Protein 1BKR (pdb70)

Sequence (108 aa):
KSAKDALLLWCQMKTAGYPNVNIHNFTTSWRDGMAFNALIHKHRPDLIDFDKLKKSNAHYNLQNAFNLAEQHLGLTKLLDPEDISVDHPDEKSIITYVVTYYHYFSKM

InterPro domains:
  IPR001589 Actinin-type actin-binding domain, conserved site [PS00019] (56-65)
  IPR001589 Actinin-type actin-binding domain, conserved site [PS00020] (130-154)
  IPR001605 Pleckstrin homology domain, spectrin-type [PR00683] (2200-2219)
  IPR001605 Pleckstrin homology domain, spectrin-type [PR00683] (2220-2241)
  IPR001605 Pleckstrin homology domain, spectrin-type [PR00683] (2262-2279)
  IPR001605 Pleckstrin homology domain, spectrin-ty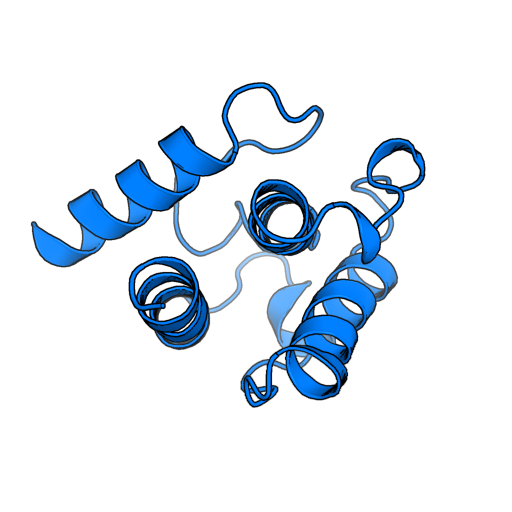pe [PR00683] (2282-2300)
  IPR001715 Calponin homology domain [PF00307] (55-158)
  IPR001715 Calponin homology domain [PF00307] (174-278)
  IPR001715 Calponin homology domain [PS50021] (54-158)
  IPR001715 Calponin homology domain [PS50021] (173-278)
  IPR001715 Calponin homology domain [SM00033] (56-156)
  IPR001715 Calponin homology domain [SM00033] (175-273)
  IPR001849 Pleckstrin homology domain [PS50003] (2197-2307)
  IPR001849 Pleckstrin homology domain [SM00233] (2198-2309)
  IPR002017 Spectrin repeat [PF00435] (303-411)
  IPR002017 Spectrin repeat [PF00435] (423-525)
  IPR002017 Spectrin repeat [PF00435] (530-636)
  IPR002017 Spectrin repeat [PF00435] (639-742)
  IPR002017 Spectrin repeat [PF00435] (745-847)
  IPR002017 Spectrin repeat [PF00435] (851-952)

CATH classification: 1.10.418.10

B-factor: mean 16.66, std 12.71, range [4.89, 115.3]

Foldseek 3Di:
DVVQVVLQVVLCVLQPPPPPQDGDALAQSPLQLLSLVSLCCSQCVVLDPSVPDDSVRRQVNNCSSLVCCCPPVVQHNQDHSVQRNDNTHDRVSSVVSSVSSVVSSVPD

Secondary structure (DSSP, 8-state):
-HHHHHHHHHHHHHTTT-TT---SSSSGGGTTSHHHHHHHHHH-GGG--GGG--TT-HHHHHHHHHHHHHHHH-------HHHHSSSS--HHHHHHHHHHHHHHHT--

GO terms:
  GO:0005730 nucleolus (C, IDA)
  GO:0005737 cytoplasm (C, IDA)
  GO:0005515 protein binding (F, IPI)
  GO:0005829 cytosol (C, IDA)
  GO:0005886 plasma membrane (C, IDA)
  GO:0005200 structural constituent of cytoskeleton (F, IMP)
  GO:0021556 central nervous system formation (P, IMP)
  GO:0030036 actin cytoskeleton organization (P, IMP)
  GO:0007417 central nervous system development (P, IMP)
  GO:0005200 structural constituent of cytoskeleton (F, TAS)
  GO:0003779 actin binding (F, TAS)
  GO:0008091 spectrin (C, TAS)
  GO:0005829 cytosol (C, TAS)
  GO:0043001 Golgi to plasma membrane protein transport (P, IMP)
  GO:0045296 cadherin bind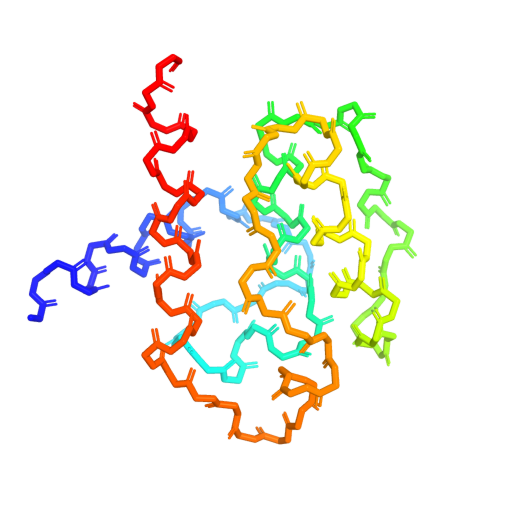ing (F, HDA)
  GO:0071709 membrane assembly (P, IMP)
  GO:0072659 protein localization to plasma membrane (P, IMP)
  GO:0007009 plasma membrane organization (P, IMP)
  GO:0000281 mitotic cytokinesis (P, IMP)
  GO:0030506 ankyrin binding (F, IPI)

Radius of gyration: 12.43 Å; Cα contacts (8 Å, |Δi|>4): 129; chains: 1; bounding box: 26×29×32 Å

Structure (mmCIF, N/CA/C/O backbone):
data_1BKR
#
_entry.id   1BKR
#
_cell.length_a   31.650
_cell.length_b   53.953
_cell.length_c   32.354
_cell.angle_alpha   90.00
_cell.angle_beta   105.48
_cell.angle_gamma   90.00
#
_symmetry.space_group_name_H-M   'P 1 21 1'
#
loop_
_entity.id
_entity.type
_entity.pdbx_description
1 polymer 'SPECTRIN BETA CHAIN'
2 water water
#
loop_
_atom_site.group_PDB
_atom_site.id
_atom_site.type_symbol
_atom_site.label_atom_id
_atom_site.label_alt_id
_atom_site.label_comp_id
_atom_site.label_asym_id
_atom_site.label_entity_id
_atom_site.label_seq_id
_atom_site.pdbx_PDB_ins_code
_atom_site.Cartn_x
_atom_site.Cartn_y
_atom_site.Cartn_z
_atom_site.occupancy
_atom_site.B_iso_or_equiv
_atom_site.auth_seq_id
_atom_site.auth_comp_id
_atom_site.auth_asym_id
_atom_site.auth_atom_id
_atom_site.pdbx_PDB_model_num
ATOM 1 N N . LYS A 1 2 ? 10.671 31.785 19.542 1.00 16.83 2 LYS A N 1
ATOM 2 C CA . LYS A 1 2 ? 9.296 31.931 19.151 1.00 14.98 2 LYS A CA 1
ATOM 3 C C . LYS A 1 2 ? 9.054 32.764 17.904 1.00 12.81 2 LYS A C 1
ATOM 4 O O . LYS A 1 2 ? 8.175 32.420 17.108 1.00 14.03 2 LYS A O 1
ATOM 10 N N . SER A 1 3 ? 9.774 33.867 17.731 1.00 12.84 3 SER A N 1
ATOM 11 C CA . SER A 1 3 ? 9.528 34.697 16.535 1.00 13.00 3 SER A CA 1
ATOM 12 C C . SER A 1 3 ? 9.938 33.891 15.314 1.00 12.11 3 SER A C 1
ATOM 13 O O . SER A 1 3 ? 9.265 33.971 14.271 1.00 13.13 3 SER A O 1
ATOM 16 N N . ALA A 1 4 ? 11.054 33.153 15.398 1.00 13.37 4 ALA A N 1
ATOM 17 C CA . ALA A 1 4 ? 11.514 32.340 14.277 1.00 13.53 4 ALA A CA 1
ATOM 18 C C . ALA A 1 4 ? 10.527 31.247 13.917 1.00 11.74 4 ALA A C 1
ATOM 19 O O . ALA A 1 4 ? 10.243 30.991 12.747 1.00 11.37 4 ALA A O 1
ATOM 21 N N . LYS A 1 5 ? 9.987 30.599 14.957 1.00 11.14 5 LYS A N 1
ATOM 22 C CA . LYS A 1 5 ? 8.992 29.521 14.734 1.00 10.89 5 LYS A CA 1
ATOM 23 C C . LYS A 1 5 ? 7.711 30.093 14.150 1.00 11.00 5 LYS A C 1
ATOM 24 O O . LYS A 1 5 ? 7.151 29.567 13.192 1.00 9.80 5 LYS A O 1
ATOM 30 N N . ASP A 1 6 ? 7.225 31.231 14.699 1.00 10.91 6 ASP A N 1
ATOM 31 C CA . ASP A 1 6 ? 6.041 31.858 14.140 1.00 9.99 6 ASP A CA 1
ATOM 32 C C . ASP A 1 6 ? 6.285 32.277 12.689 1.00 9.27 6 ASP A C 1
ATOM 33 O O . ASP A 1 6 ? 5.391 32.146 11.858 1.00 10.12 6 ASP A O 1
ATOM 38 N N . ALA A 1 7 ? 7.478 32.827 12.403 1.00 9.81 7 ALA A N 1
ATOM 39 C CA . ALA A 1 7 ? 7.781 33.240 11.025 1.00 10.23 7 ALA A CA 1
ATOM 40 C C . ALA A 1 7 ? 7.767 32.040 10.086 1.00 8.69 7 ALA A C 1
ATOM 41 O O . ALA A 1 7 ? 7.308 32.112 8.938 1.00 10.12 7 ALA A O 1
ATOM 43 N N . LEU A 1 8 ? 8.343 30.907 10.550 1.00 9.16 8 LEU A N 1
ATOM 44 C CA . LEU A 1 8 ? 8.374 29.710 9.667 1.00 8.49 8 LEU A CA 1
ATOM 45 C C . LEU A 1 8 ? 6.958 29.214 9.452 1.00 7.65 8 LEU A C 1
ATOM 46 O O . LEU A 1 8 ? 6.591 28.830 8.327 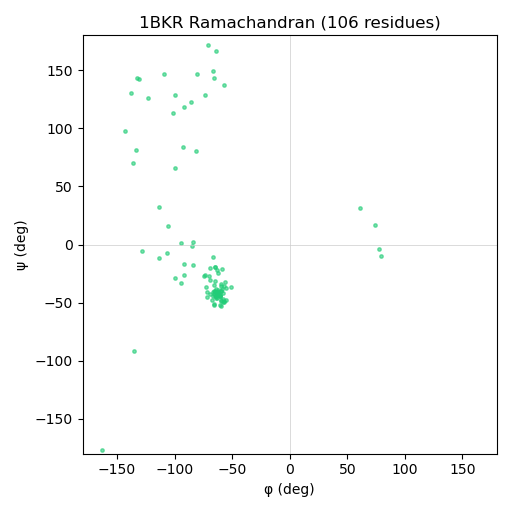1.00 8.11 8 LEU A O 1
ATOM 51 N N . LEU A 1 9 ? 6.144 29.220 10.489 1.00 8.44 9 LEU A N 1
ATOM 52 C CA . LEU A 1 9 ? 4.739 28.784 10.325 1.00 8.10 9 LEU A CA 1
ATOM 53 C C . LEU A 1 9 ? 4.023 29.661 9.296 1.00 7.61 9 LEU A C 1
ATOM 54 O O . LEU A 1 9 ? 3.356 29.188 8.369 1.00 8.05 9 LEU A O 1
ATOM 59 N N . LEU A 1 10 ? 4.171 30.975 9.434 1.00 8.29 10 LEU A N 1
ATOM 60 C CA . LEU A 1 10 ? 3.528 31.905 8.495 1.00 8.68 10 LEU A CA 1
ATOM 61 C C . LEU A 1 10 ? 4.044 31.701 7.085 1.00 7.45 10 LEU A C 1
ATOM 62 O O . LEU A 1 10 ? 3.281 31.733 6.139 1.00 8.22 10 LEU A O 1
ATOM 67 N N . TRP A 1 11 ? 5.352 31.490 6.936 1.00 8.34 11 TRP A N 1
ATOM 68 C CA . TRP A 1 11 ? 5.922 31.246 5.610 1.00 8.00 11 TRP A CA 1
ATOM 69 C C . TRP A 1 11 ? 5.198 30.058 4.977 1.00 7.88 11 TRP A C 1
ATOM 70 O O . TRP A 1 11 ? 4.788 30.091 3.808 1.00 8.37 11 TRP A O 1
ATOM 81 N N . CYS A 1 12 ? 5.056 28.974 5.751 1.00 7.87 12 CYS A N 1
ATOM 82 C CA . CYS A 1 12 ? 4.367 27.767 5.226 1.00 7.93 12 CYS A CA 1
ATOM 83 C C . CYS A 1 12 ? 2.942 28.092 4.852 1.00 7.70 12 CYS A C 1
ATOM 84 O O . CYS A 1 12 ? 2.460 27.610 3.805 1.00 8.32 12 CYS A O 1
ATOM 87 N N . GLN A 1 13 ? 2.238 28.840 5.710 1.00 7.66 13 GLN A N 1
ATOM 88 C CA . GLN A 1 13 ? 0.837 29.185 5.389 1.00 8.25 13 GLN A CA 1
ATOM 89 C C . GLN A 1 13 ? 0.730 30.009 4.126 1.00 8.15 13 GLN A C 1
ATOM 90 O O . GLN A 1 13 ? -0.165 29.802 3.309 1.00 9.62 13 GLN A O 1
ATOM 96 N N . MET A 1 14 ? 1.645 30.992 3.947 1.00 8.81 14 MET A N 1
ATOM 97 C CA . MET A 1 14 ? 1.540 31.898 2.798 1.00 9.82 14 MET A CA 1
ATOM 98 C C . MET A 1 14 ? 1.918 31.156 1.505 1.00 9.97 14 MET A C 1
ATOM 99 O O . MET A 1 14 ? 1.259 31.358 0.497 1.00 11.69 14 MET A O 1
ATOM 104 N N . LYS A 1 15 ? 2.906 30.240 1.547 1.00 9.06 15 LYS A N 1
ATOM 105 C CA . LYS A 1 15 ? 3.303 29.511 0.342 1.00 9.14 15 LYS A CA 1
ATOM 106 C C . LYS A 1 15 ? 2.185 28.555 -0.071 1.00 9.63 15 LYS A C 1
ATOM 107 O O . LYS A 1 15 ? 2.061 28.290 -1.253 1.00 14.77 15 LYS A O 1
ATOM 113 N N . THR A 1 16 ? 1.410 28.050 0.885 1.00 9.25 16 THR A N 1
ATOM 114 C CA . THR A 1 16 ? 0.461 26.989 0.514 1.00 9.11 16 THR A CA 1
ATOM 115 C C . THR A 1 16 ? -0.970 27.546 0.473 1.00 8.33 16 THR A C 1
ATOM 116 O O . THR A 1 16 ? -1.950 26.765 0.444 1.00 9.11 16 THR A O 1
ATOM 120 N N . ALA A 1 17 ? -1.144 28.874 0.441 1.00 10.38 17 ALA A N 1
ATOM 121 C CA . ALA A 1 17 ? -2.467 29.472 0.376 1.00 10.80 17 ALA A CA 1
ATOM 122 C C . ALA A 1 17 ? -3.200 28.949 -0.846 1.00 10.17 17 ALA A C 1
ATOM 123 O O . ALA A 1 17 ? -2.635 28.873 -1.943 1.00 11.72 17 ALA A O 1
ATOM 125 N N . GLY A 1 18 ? -4.470 28.630 -0.627 1.00 12.95 18 GLY A N 1
ATOM 126 C CA . GLY A 1 18 ? -5.353 28.112 -1.659 1.00 16.90 18 GLY A CA 1
ATOM 127 C C . GLY A 1 18 ? -5.180 26.667 -2.017 1.00 14.99 18 GLY A C 1
ATOM 128 O O . GLY A 1 18 ? -5.940 26.161 -2.866 1.00 18.83 18 GLY A O 1
ATOM 129 N N . TYR A 1 19 ? -4.217 25.941 -1.464 1.00 9.90 19 TYR A N 1
ATOM 130 C CA . TYR A 1 19 ? -4.116 24.525 -1.782 1.00 9.13 19 TYR A CA 1
ATOM 131 C C . TYR A 1 19 ? -5.234 23.803 -1.069 1.00 8.67 19 TYR A C 1
ATOM 132 O O . TYR A 1 19 ? -5.384 23.916 0.138 1.00 11.22 19 TYR A O 1
ATOM 141 N N . PRO A 1 20 ? -5.992 23.004 -1.810 1.00 9.37 20 PRO A N 1
ATOM 142 C CA . PRO A 1 20 ? -7.046 22.223 -1.154 1.00 10.27 20 PRO A CA 1
ATOM 143 C C . PRO A 1 20 ? -6.480 21.177 -0.199 1.00 8.53 20 PRO A C 1
ATOM 144 O O . PRO A 1 20 ? -5.423 20.561 -0.446 1.00 9.06 20 P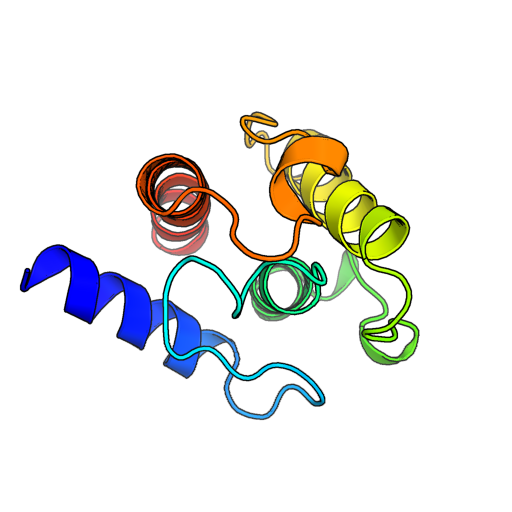RO A O 1
ATOM 148 N N . ASN A 1 21 ? -7.185 20.962 0.924 1.00 8.88 21 ASN A N 1
ATOM 149 C CA . ASN A 1 21 ? -6.856 19.902 1.875 1.00 8.93 21 ASN A CA 1
ATOM 150 C C . ASN A 1 21 ? -5.468 20.051 2.468 1.00 8.06 21 ASN A C 1
ATOM 151 O O . ASN A 1 21 ? -4.845 19.064 2.855 1.00 9.95 21 ASN A O 1
ATOM 156 N N . VAL A 1 22 ? -5.024 21.303 2.617 1.00 8.90 22 VAL A N 1
ATOM 157 C CA . VAL A 1 22 ? -3.835 21.693 3.379 1.00 8.07 22 VAL A CA 1
ATOM 158 C C . VAL A 1 22 ? -4.311 22.698 4.413 1.00 8.72 22 VAL A C 1
ATOM 159 O O . VAL A 1 22 ? -4.988 23.700 4.084 1.00 12.03 22 VAL A O 1
ATOM 163 N N . ASN A 1 23 ? -4.022 22.459 5.669 1.00 9.31 23 ASN A N 1
ATOM 164 C CA . ASN A 1 23 ? -4.451 23.391 6.769 1.00 12.09 23 ASN A CA 1
ATOM 165 C C . ASN A 1 23 ? -3.306 23.407 7.790 1.00 11.00 23 ASN A C 1
ATOM 166 O O . ASN A 1 23 ? -3.192 22.495 8.621 1.00 14.61 23 ASN A O 1
ATOM 171 N N . ILE A 1 24 ? -2.447 24.421 7.699 1.00 9.51 24 ILE A N 1
ATOM 172 C CA . ILE A 1 24 ? -1.236 24.435 8.522 1.00 9.48 24 ILE A CA 1
ATOM 173 C C . ILE A 1 24 ? -1.448 25.383 9.718 1.00 9.19 24 ILE A C 1
ATOM 174 O O . ILE A 1 24 ? -1.576 26.589 9.540 1.00 12.12 24 ILE A O 1
ATOM 179 N N . HIS A 1 25 ? -1.491 24.804 10.903 1.00 10.08 25 HIS A N 1
ATOM 180 C CA . HIS A 1 25 ? -1.715 25.502 12.144 1.00 11.40 25 HIS A CA 1
ATOM 181 C C . HIS A 1 25 ? -0.717 25.223 13.194 1.00 10.89 25 HIS A C 1
ATOM 182 O O . HIS A 1 25 ? -0.799 25.846 14.261 1.00 12.92 25 HIS A O 1
ATOM 189 N N . ASN A 1 26 ? 0.195 24.291 12.934 1.00 9.32 26 ASN A N 1
ATOM 190 C CA . ASN A 1 26 ? 1.190 23.843 13.899 1.00 9.27 26 ASN A CA 1
ATOM 191 C C . ASN A 1 26 ? 2.286 23.120 13.126 1.00 8.30 26 ASN A C 1
ATOM 192 O O . ASN A 1 26 ? 2.237 23.042 11.892 1.00 8.87 26 ASN A O 1
ATOM 197 N N . PHE A 1 27 ? 3.277 22.574 13.854 1.00 9.60 27 PHE A N 1
ATOM 198 C CA . PHE A 1 27 ? 4.375 21.799 13.241 1.00 8.85 27 PHE A CA 1
ATOM 199 C C . PHE A 1 27 ? 4.279 20.339 13.675 1.00 8.94 27 PHE A C 1
ATOM 200 O O . PHE A 1 27 ? 5.332 19.673 13.794 1.00 8.95 27 PHE A O 1
ATOM 208 N N . THR A 1 28 ? 3.081 19.836 13.889 1.00 8.42 28 THR A N 1
ATOM 209 C CA . THR A 1 28 ? 2.914 18.426 14.208 1.00 8.65 28 THR A CA 1
ATOM 210 C C . THR A 1 28 ? 1.746 17.863 13.374 1.00 7.19 28 THR A C 1
ATOM 211 O O . THR A 1 28 ? 1.947 17.409 12.243 1.00 8.22 28 THR A O 1
ATOM 215 N N . THR A 1 29 ? 0.536 17.891 13.923 1.00 8.17 29 THR A N 1
ATOM 216 C CA . THR A 1 29 ? -0.609 17.246 13.238 1.00 8.13 29 THR A CA 1
ATOM 217 C C . THR A 1 29 ? -0.932 17.864 11.887 1.00 7.71 29 THR A C 1
ATOM 218 O O . THR A 1 29 ? -1.509 17.149 11.047 1.00 9.22 29 THR A O 1
ATOM 222 N N . SER A 1 30 ? -0.580 19.127 11.642 1.00 7.91 30 SER A N 1
ATOM 223 C CA . SER A 1 30 ? -0.826 19.707 10.312 1.00 7.54 30 SER A CA 1
ATOM 224 C C . SER A 1 30 ? 0.027 19.063 9.204 1.00 6.83 30 SER A C 1
ATOM 225 O O . SER A 1 30 ? -0.236 19.319 8.008 1.00 7.72 30 SER A O 1
ATOM 228 N N . TRP A 1 31 ? 1.013 18.238 9.585 1.00 7.24 31 TRP A N 1
ATOM 229 C CA . TRP A 1 31 ? 1.985 17.677 8.649 1.00 7.23 31 TRP A CA 1
ATOM 230 C C . TRP A 1 31 ? 1.865 16.155 8.498 1.00 6.50 31 TRP A C 1
ATOM 231 O O . TRP A 1 31 ? 2.502 15.577 7.602 1.00 7.09 31 TRP A O 1
ATOM 242 N N . ARG A 1 32 ? 1.088 15.507 9.379 1.00 7.55 32 ARG A N 1
ATOM 243 C CA . ARG A 1 32 ? 1.151 14.021 9.479 1.00 8.28 32 ARG A CA 1
ATOM 244 C C . ARG A 1 32 ? 0.582 13.324 8.259 1.00 7.68 32 ARG A C 1
ATOM 245 O O . ARG A 1 32 ? 0.939 12.148 8.040 1.00 8.23 32 ARG A O 1
ATOM 253 N N . ASP A 1 33 ? -0.269 14.001 7.433 1.00 7.52 33 ASP A N 1
ATOM 254 C CA . ASP A 1 33 ? -0.848 13.314 6.256 1.00 7.77 33 ASP A CA 1
ATOM 255 C C . ASP A 1 33 ? -0.028 13.567 4.984 1.00 6.70 33 ASP A C 1
ATOM 256 O O . ASP A 1 33 ? -0.421 13.040 3.943 1.00 7.66 33 ASP A O 1
ATOM 261 N N . GLY A 1 34 ? 1.076 14.312 5.053 1.00 6.73 34 GLY A N 1
ATOM 262 C CA . GLY A 1 34 ? 1.923 14.533 3.898 1.00 6.46 34 GLY A CA 1
ATOM 263 C C . GLY A 1 34 ? 1.458 15.574 2.911 1.00 6.10 34 GLY A C 1
ATOM 264 O O . GLY A 1 34 ? 2.258 15.944 2.026 1.00 6.57 34 GLY A O 1
ATOM 265 N N . MET A 1 35 ? 0.221 16.089 3.031 1.00 6.11 35 MET A N 1
ATOM 266 C CA . MET A 1 35 ? -0.233 17.034 2.019 1.00 6.32 35 MET A CA 1
ATOM 267 C C . MET A 1 35 ? 0.535 18.322 2.004 1.00 6.24 35 MET A C 1
ATOM 268 O O . MET A 1 35 ? 0.895 18.835 0.919 1.00 6.43 35 MET A O 1
ATOM 273 N N . ALA A 1 36 ? 0.828 18.882 3.203 1.00 6.25 36 ALA A N 1
ATOM 274 C CA . ALA A 1 36 ? 1.548 20.142 3.297 1.00 6.05 36 ALA A CA 1
ATOM 275 C C . ALA A 1 36 ? 2.932 20.043 2.713 1.00 5.81 36 ALA A C 1
ATOM 276 O O . ALA A 1 36 ? 3.377 20.969 2.015 1.00 6.10 36 ALA A O 1
ATOM 278 N N . PHE A 1 37 ? 3.674 18.935 2.939 1.00 5.80 37 PHE A N 1
ATOM 279 C CA . PHE A 1 37 ? 5.002 18.863 2.338 1.00 5.68 37 PHE A CA 1
ATOM 280 C C . PHE A 1 37 ? 4.912 18.901 0.810 1.00 5.44 37 PHE A C 1
ATOM 281 O O . PHE A 1 37 ? 5.702 19.528 0.124 1.00 6.18 37 PHE A O 1
ATOM 289 N N . ASN A 1 38 ? 3.950 18.152 0.245 1.00 5.83 38 ASN A N 1
ATOM 290 C CA . ASN A 1 38 ? 3.762 18.137 -1.199 1.00 6.34 38 ASN A CA 1
ATOM 291 C C . ASN A 1 38 ? 3.375 19.528 -1.731 1.00 6.02 38 ASN A C 1
ATOM 292 O O . ASN A 1 38 ? 3.853 19.923 -2.788 1.00 7.19 38 ASN A O 1
ATOM 297 N N . ALA A 1 39 ? 2.532 20.257 -0.989 1.00 6.22 39 ALA A N 1
ATOM 298 C CA . ALA A 1 39 ? 2.125 21.598 -1.443 1.00 6.54 39 ALA A CA 1
ATOM 299 C C . ALA A 1 39 ? 3.320 22.538 -1.462 1.00 6.34 39 ALA A C 1
ATOM 300 O O . ALA A 1 39 ? 3.448 23.353 -2.407 1.00 7.41 39 ALA A O 1
ATOM 302 N N . LEU A 1 40 ? 4.215 22.467 -0.452 1.00 6.56 40 LEU A N 1
ATOM 303 C CA . LEU A 1 40 ? 5.374 23.355 -0.477 1.00 7.07 40 LEU A CA 1
ATOM 304 C C . LEU A 1 40 ? 6.258 23.079 -1.700 1.00 6.93 40 LEU A C 1
ATOM 305 O O . LEU A 1 40 ? 6.779 24.005 -2.320 1.00 9.38 40 LEU A O 1
ATOM 310 N N . ILE A 1 41 ? 6.464 21.802 -1.995 1.00 6.92 41 ILE A N 1
ATOM 311 C CA . ILE A 1 41 ? 7.268 21.488 -3.210 1.00 8.04 41 ILE A CA 1
ATOM 312 C C . ILE A 1 41 ? 6.554 21.970 -4.460 1.00 8.72 41 ILE A C 1
ATOM 313 O O . ILE A 1 41 ? 7.176 22.598 -5.309 1.00 11.31 41 ILE A O 1
ATOM 318 N N . HIS A 1 42 ? 5.257 21.688 -4.543 1.00 8.37 42 HIS A N 1
ATOM 319 C CA . HIS A 1 42 ? 4.514 22.064 -5.773 1.00 10.00 42 HIS A CA 1
ATOM 320 C C . HIS A 1 42 ? 4.544 23.552 -6.032 1.00 9.92 42 HIS A C 1
ATOM 321 O O . HIS A 1 42 ? 4.579 23.987 -7.221 1.00 11.46 42 HIS A O 1
ATOM 328 N N . LYS A 1 43 ? 4.424 24.362 -4.988 1.00 10.34 43 LYS A N 1
ATOM 329 C CA . LYS A 1 43 ? 4.402 25.810 -5.190 1.00 10.66 43 LYS A CA 1
ATOM 330 C C . LYS A 1 43 ? 5.661 26.236 -5.958 1.00 10.72 43 LYS A C 1
ATOM 331 O O . LYS A 1 43 ? 5.539 27.186 -6.744 1.00 14.69 43 LYS A O 1
ATOM 337 N N . HIS A 1 44 ? 6.791 25.616 -5.682 1.00 10.43 44 HIS A N 1
ATOM 338 C CA . HIS A 1 44 ? 8.075 25.995 -6.281 1.00 11.19 44 HIS A CA 1
ATOM 339 C C . HIS A 1 44 ? 8.433 25.206 -7.522 1.00 11.79 44 HIS A C 1
ATOM 340 O O . HIS A 1 44 ? 9.111 25.719 -8.439 1.00 13.66 44 HIS A O 1
ATOM 347 N N . ARG A 1 45 ? 8.024 23.947 -7.561 1.00 11.48 45 ARG A N 1
ATOM 348 C CA . ARG A 1 45 ? 8.355 22.981 -8.603 1.00 11.34 45 ARG A CA 1
ATOM 349 C C . ARG A 1 45 ? 7.080 22.227 -8.961 1.00 10.50 45 ARG A C 1
ATOM 350 O O . ARG A 1 45 ? 6.950 21.004 -8.679 1.00 10.93 45 ARG A O 1
ATOM 358 N N . PRO A 1 46 ? 6.114 22.861 -9.614 1.00 11.10 46 PRO A N 1
ATOM 359 C CA . PRO A 1 46 ? 4.852 22.206 -9.953 1.00 12.19 46 PRO A CA 1
ATOM 360 C C . PRO A 1 46 ? 5.065 21.047 -10.953 1.00 11.92 46 PRO A C 1
ATOM 361 O O . PRO A 1 46 ? 4.206 20.163 -11.072 1.00 14.29 46 PRO A O 1
ATOM 365 N N . ASP A 1 47 ? 6.207 21.048 -11.648 1.00 12.32 47 ASP A N 1
ATOM 366 C CA . ASP A 1 47 ? 6.567 19.954 -12.567 1.00 14.42 47 ASP A CA 1
ATOM 367 C C . ASP A 1 47 ? 6.770 18.631 -11.833 1.00 16.69 47 ASP A C 1
ATOM 368 O O . ASP A 1 47 ? 6.705 17.562 -12.466 1.00 29.63 47 ASP A O 1
ATOM 373 N N . LEU A 1 48 ? 7.004 18.679 -10.508 1.00 14.00 48 LEU A N 1
ATOM 374 C CA . LEU A 1 48 ? 7.334 17.469 -9.797 1.00 14.16 48 LEU A CA 1
ATOM 375 C C . LEU A 1 48 ? 6.100 16.783 -9.224 1.00 14.66 48 LEU A C 1
ATOM 376 O O . LEU A 1 48 ? 6.223 15.627 -8.849 1.00 15.48 48 LEU A O 1
ATOM 381 N N . ILE A 1 49 ? 4.943 17.426 -9.093 1.00 17.84 49 ILE A N 1
ATOM 382 C CA . ILE A 1 49 ? 3.746 16.867 -8.404 1.00 18.52 49 ILE A CA 1
ATOM 383 C C . ILE A 1 49 ? 2.424 17.113 -9.076 1.00 16.20 49 ILE A C 1
ATOM 384 O O . ILE A 1 49 ? 2.242 18.291 -9.404 1.00 16.03 49 ILE A O 1
ATOM 389 N N . ASP A 1 50 ? 1.567 16.109 -9.288 1.00 15.55 50 ASP A N 1
ATOM 390 C CA . ASP A 1 50 ? 0.174 16.313 -9.758 1.00 19.09 50 ASP A CA 1
ATOM 391 C C . ASP A 1 50 ? -0.622 16.384 -8.474 1.00 15.24 50 ASP A C 1
ATOM 392 O O . ASP A 1 50 ? -1.098 15.380 -7.953 1.00 19.64 50 ASP A O 1
ATOM 397 N N . PHE A 1 51 ? -0.635 17.580 -7.928 1.00 15.62 51 PHE A N 1
ATOM 398 C CA . PHE A 1 51 ? -1.177 17.770 -6.590 1.00 11.60 51 PHE A CA 1
ATOM 399 C C . PHE A 1 51 ? -2.619 17.300 -6.501 1.00 11.70 51 PHE A C 1
ATOM 400 O O . PHE A 1 51 ? -3.015 16.780 -5.446 1.00 10.42 51 PHE A O 1
ATOM 408 N N . ASP A 1 52 ? -3.372 17.507 -7.585 1.00 16.12 52 ASP A N 1
ATOM 409 C CA . ASP A 1 52 ? -4.781 17.178 -7.630 1.00 20.87 52 ASP A CA 1
ATOM 410 C C . ASP A 1 52 ? -5.061 15.721 -7.361 1.00 16.57 52 ASP A C 1
ATOM 411 O O . ASP A 1 52 ? -6.200 15.378 -7.010 1.00 21.67 52 ASP A O 1
ATOM 416 N N . LYS A 1 53 ? -4.081 14.844 -7.534 1.00 14.30 53 LYS A N 1
ATOM 417 C CA . LYS A 1 53 ? -4.244 13.413 -7.396 1.00 13.81 53 LYS A CA 1
ATOM 418 C C . LYS A 1 53 ? -4.114 12.969 -5.941 1.00 12.13 53 LYS A C 1
ATOM 419 O O . LYS A 1 53 ? -4.487 11.823 -5.602 1.00 12.66 53 LYS A O 1
ATOM 425 N N . LEU A 1 54 ? -3.539 13.806 -5.089 1.00 10.32 54 LEU A N 1
ATOM 426 C CA . LEU A 1 54 ? -3.270 13.390 -3.711 1.00 8.95 54 LEU A CA 1
ATOM 427 C C . LEU A 1 54 ? -4.499 13.492 -2.843 1.00 9.57 54 LEU A C 1
ATOM 428 O O . LEU A 1 54 ? -5.325 14.405 -3.077 1.00 11.89 54 LEU A O 1
ATOM 433 N N . LYS A 1 55 ? -4.634 12.622 -1.887 1.00 9.44 55 LYS A N 1
ATOM 434 C CA . LYS A 1 55 ? -5.712 12.612 -0.897 1.00 10.79 55 LYS A CA 1
ATOM 435 C C . LYS A 1 55 ? -5.140 12.460 0.504 1.00 9.18 55 LYS A C 1
ATOM 436 O O . LYS A 1 55 ? -4.184 11.704 0.733 1.00 9.11 55 LYS A O 1
ATOM 442 N N . LYS A 1 56 ? -5.765 13.173 1.449 1.00 10.86 56 LYS A N 1
ATOM 443 C CA . LYS A 1 56 ? -5.281 13.174 2.846 1.00 12.31 56 LYS A CA 1
ATOM 444 C C . LYS A 1 56 ? -5.177 11.814 3.482 1.00 11.25 56 LYS A C 1
ATOM 445 O O . LYS A 1 56 ? -4.370 11.524 4.349 1.00 12.98 56 LYS A O 1
ATOM 451 N N . SER A 1 57 ? -6.076 10.899 3.089 1.00 12.32 57 SER A N 1
ATOM 452 C CA . SER A 1 57 ? -6.130 9.564 3.688 1.00 13.20 57 SER A CA 1
ATOM 453 C C . SER A 1 57 ? -4.858 8.779 3.427 1.00 14.13 57 SER A C 1
ATOM 454 O O . SER A 1 57 ? -4.616 7.832 4.194 1.00 25.15 57 SER A O 1
ATOM 457 N N . ASN A 1 58 ? -4.053 9.079 2.422 1.00 9.86 58 ASN A N 1
ATOM 458 C CA . ASN A 1 58 ? -2.906 8.242 2.099 1.00 9.70 58 ASN A CA 1
ATOM 459 C C . ASN A 1 58 ? -1.612 8.824 2.663 1.00 7.99 58 ASN A C 1
ATOM 460 O O . ASN A 1 58 ? -0.708 9.223 1.928 1.00 8.00 58 ASN A O 1
ATOM 465 N N . ALA A 1 59 ? -1.520 8.858 3.984 1.00 8.91 59 ALA A N 1
ATOM 466 C CA . ALA A 1 59 ? -0.393 9.550 4.624 1.00 8.27 59 ALA A CA 1
ATOM 467 C C . ALA A 1 59 ? 0.939 8.980 4.180 1.00 7.63 59 ALA A C 1
ATOM 468 O O . ALA A 1 59 ? 1.850 9.733 3.838 1.00 7.98 59 ALA A O 1
ATOM 470 N N . HIS A 1 60 ? 1.082 7.650 4.238 1.00 8.35 60 HIS A N 1
ATOM 471 C CA . HIS A 1 60 ? 2.392 7.077 3.910 1.00 7.93 60 HIS A CA 1
ATOM 472 C C . HIS A 1 60 ? 2.786 7.446 2.469 1.00 7.37 60 HIS A C 1
ATOM 473 O O .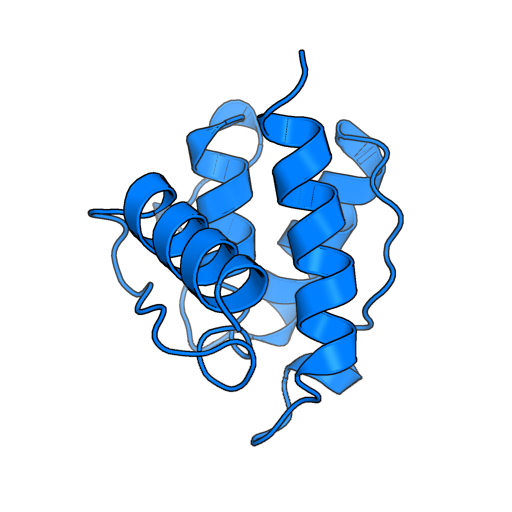 HIS A 1 60 ? 3.920 7.888 2.189 1.00 7.77 60 HIS A O 1
ATOM 480 N N . TYR A 1 61 ? 1.871 7.257 1.519 1.00 7.24 61 TYR A N 1
ATOM 481 C CA . TYR A 1 61 ? 2.163 7.567 0.118 1.00 7.33 61 TYR A CA 1
ATOM 482 C C . TYR A 1 61 ? 2.577 9.021 0.003 1.00 6.16 61 TYR A C 1
ATOM 483 O O . TYR A 1 61 ? 3.565 9.353 -0.709 1.00 6.92 61 TYR A O 1
ATOM 492 N N . ASN A 1 62 ? 1.807 9.920 0.596 1.00 6.17 62 ASN A N 1
ATOM 493 C CA . ASN A 1 62 ? 2.072 11.353 0.426 1.00 6.37 62 ASN A CA 1
ATOM 494 C C . ASN A 1 62 ? 3.424 11.748 1.004 1.00 5.74 62 ASN A C 1
ATOM 495 O O . ASN A 1 62 ? 4.187 12.496 0.418 1.00 6.08 62 ASN A O 1
ATOM 500 N N . LEU A 1 63 ? 3.693 11.261 2.224 1.00 5.73 63 LEU A N 1
ATOM 501 C CA . LEU A 1 63 ? 4.964 11.544 2.899 1.00 6.26 63 LEU A CA 1
ATOM 502 C C . LEU A 1 63 ? 6.138 11.034 2.077 1.00 5.83 63 LEU A C 1
ATOM 503 O O . LEU A 1 63 ? 7.101 11.762 1.804 1.00 6.55 63 LEU A O 1
ATOM 508 N N . GLN A 1 64 ? 6.066 9.757 1.704 1.00 7.02 64 GLN A N 1
ATOM 509 C CA . GLN A 1 64 ? 7.163 9.175 0.887 1.00 7.13 64 GLN A CA 1
ATOM 510 C C . GLN A 1 64 ? 7.335 9.915 -0.412 1.00 6.72 64 GLN A C 1
ATOM 511 O O . GLN A 1 64 ? 8.457 10.144 -0.863 1.00 7.89 64 GLN A O 1
ATOM 517 N N . ASN A 1 65 ? 6.220 10.343 -1.036 1.00 6.85 65 ASN A N 1
ATOM 518 C CA . ASN A 1 65 ? 6.317 11.042 -2.305 1.00 7.04 65 ASN A CA 1
ATOM 519 C C . ASN A 1 65 ? 7.133 12.332 -2.145 1.00 6.81 65 ASN A C 1
ATOM 520 O O . ASN A 1 65 ? 8.053 12.612 -2.909 1.00 7.48 65 ASN A O 1
ATOM 525 N N . ALA A 1 66 ? 6.739 13.166 -1.149 1.00 6.71 66 ALA A N 1
ATOM 526 C CA . ALA A 1 66 ? 7.459 14.423 -0.947 1.00 6.07 66 ALA A CA 1
ATOM 527 C C . ALA A 1 66 ? 8.904 14.178 -0.542 1.00 5.75 66 ALA A C 1
ATOM 528 O O . ALA A 1 66 ? 9.835 14.836 -1.055 1.00 6.36 66 ALA A O 1
ATOM 530 N N . PHE A 1 67 ? 9.111 13.241 0.375 1.00 5.68 67 PHE A N 1
ATOM 531 C CA . PHE A 1 67 ? 10.501 13.025 0.893 1.00 6.24 67 PHE A CA 1
ATOM 532 C C . PHE A 1 67 ? 11.394 12.535 -0.237 1.00 6.17 67 PHE A C 1
ATOM 533 O O . PHE A 1 67 ? 12.555 13.008 -0.384 1.00 6.37 67 PHE A O 1
ATOM 541 N N . ASN A 1 68 ? 10.903 11.583 -1.041 1.00 6.31 68 ASN A N 1
ATOM 542 C CA . ASN A 1 68 ? 11.738 11.050 -2.109 1.00 7.56 68 ASN A CA 1
ATOM 543 C C . ASN A 1 68 ? 11.962 12.080 -3.195 1.00 6.67 68 ASN A C 1
ATOM 544 O O . ASN A 1 68 ? 13.075 12.204 -3.721 1.00 8.15 68 ASN A O 1
ATOM 549 N N . LEU A 1 69 ? 10.911 12.824 -3.588 1.00 7.32 69 LEU A N 1
ATOM 550 C CA . LEU A 1 69 ? 11.151 13.820 -4.657 1.00 8.06 69 LEU A CA 1
ATOM 551 C C . LEU A 1 69 ? 12.101 14.892 -4.188 1.00 7.12 69 LEU A C 1
ATOM 552 O O . LEU A 1 69 ? 12.972 15.387 -4.968 1.00 8.44 69 LEU A O 1
ATOM 557 N N . ALA A 1 70 ? 11.958 15.353 -2.947 1.00 7.20 70 ALA A N 1
ATOM 558 C CA . ALA A 1 70 ? 12.863 16.400 -2.474 1.00 7.36 70 ALA A CA 1
ATOM 559 C C . ALA A 1 70 ? 14.278 15.883 -2.432 1.00 7.30 70 ALA A C 1
ATOM 560 O O . ALA A 1 70 ? 15.224 16.632 -2.748 1.00 7.61 70 ALA A O 1
ATOM 562 N N . GLU A 1 71 ? 14.510 14.617 -2.045 1.00 6.59 71 GLU A N 1
ATOM 563 C CA . GLU A 1 71 ? 15.881 14.073 -2.031 1.00 7.35 71 GLU A CA 1
ATOM 564 C C . GLU A 1 71 ? 16.431 13.984 -3.457 1.00 7.42 71 GLU A C 1
ATOM 565 O O . GLU A 1 71 ? 17.545 14.424 -3.722 1.00 9.44 71 GLU A O 1
ATOM 571 N N . GLN A 1 72 ? 15.639 13.362 -4.331 1.00 7.84 72 GLN A N 1
ATOM 572 C CA . GLN A 1 72 ? 16.168 13.024 -5.667 1.00 9.19 72 GLN A CA 1
ATOM 573 C C . GLN A 1 72 ? 16.334 14.242 -6.546 1.00 9.36 72 GLN A C 1
ATOM 574 O O . GLN A 1 72 ? 17.319 14.305 -7.302 1.00 13.56 72 GLN A O 1
ATOM 580 N N . HIS A 1 73 ? 15.363 15.163 -6.494 1.00 8.33 73 HIS A N 1
ATOM 581 C CA . HIS A 1 73 ? 15.386 16.322 -7.397 1.00 8.97 73 HIS A CA 1
ATOM 582 C C . HIS A 1 73 ? 15.910 17.601 -6.771 1.00 9.44 73 HIS A C 1
ATOM 583 O O . HIS A 1 73 ? 16.482 18.451 -7.476 1.00 12.67 73 HIS A O 1
ATOM 590 N N . LEU A 1 74 ? 15.747 17.761 -5.470 1.00 9.06 74 LEU A N 1
ATOM 591 C CA . LEU A 1 74 ? 16.226 19.003 -4.803 1.00 9.10 74 LEU A CA 1
ATOM 592 C C . LEU A 1 74 ? 17.474 18.801 -3.952 1.00 8.82 74 LEU A C 1
ATOM 593 O O . LEU A 1 74 ? 18.013 19.806 -3.455 1.00 11.03 74 LEU A O 1
ATOM 598 N N . GLY A 1 75 ? 17.948 17.579 -3.750 1.00 8.92 75 GLY A N 1
ATOM 599 C CA . GLY A 1 75 ? 19.136 17.346 -2.918 1.00 10.11 75 GLY A CA 1
ATOM 600 C C . GLY A 1 75 ? 18.893 17.492 -1.427 1.00 9.98 75 GLY A C 1
ATOM 601 O O . GLY A 1 75 ? 19.832 17.642 -0.650 1.00 13.16 75 GLY A O 1
ATOM 602 N N . LEU A 1 76 ? 17.623 17.473 -1.000 1.00 8.36 76 LEU A N 1
ATOM 603 C CA . LEU A 1 76 ? 17.303 17.677 0.414 1.00 7.68 76 LEU A CA 1
ATOM 604 C C . LEU A 1 76 ? 17.253 16.337 1.120 1.00 7.47 76 LEU A C 1
ATOM 605 O O . LEU A 1 76 ? 16.440 15.455 0.809 1.00 8.46 76 LEU A O 1
ATOM 610 N N . THR A 1 77 ? 18.144 16.154 2.123 1.00 9.17 77 THR A N 1
ATOM 611 C CA . THR A 1 77 ? 18.214 14.800 2.695 1.00 10.43 77 THR A CA 1
ATOM 612 C C . THR A 1 77 ? 16.910 14.454 3.428 1.00 9.49 77 THR A C 1
ATOM 613 O O . THR A 1 77 ? 16.173 15.279 3.978 1.00 8.08 77 THR A O 1
ATOM 617 N N . LYS A 1 78 ? 16.645 13.137 3.369 1.00 9.49 78 LYS A N 1
ATOM 618 C CA . LYS A 1 78 ? 15.412 12.588 3.931 1.00 9.71 78 LYS A CA 1
ATOM 619 C C . LYS A 1 78 ? 15.596 12.427 5.420 1.00 9.82 78 LYS A C 1
ATOM 620 O O . LYS A 1 78 ? 15.804 11.308 5.902 1.00 12.81 78 LYS A O 1
ATOM 626 N N . LEU A 1 79 ? 15.435 13.531 6.159 1.00 8.59 79 LEU A N 1
ATOM 627 C CA . LEU A 1 79 ? 15.608 13.457 7.612 1.00 9.48 79 LEU A CA 1
ATOM 628 C C . LEU A 1 79 ? 14.490 12.682 8.301 1.00 9.77 79 LEU A C 1
ATOM 629 O O . LEU A 1 79 ? 14.714 12.188 9.443 1.00 12.51 79 LEU A O 1
ATOM 634 N N . LEU A 1 80 ? 13.309 12.659 7.698 1.00 8.81 80 LEU A N 1
ATOM 635 C CA . LEU A 1 80 ? 12.141 12.030 8.331 1.00 8.63 80 LEU A CA 1
ATOM 636 C C . LEU A 1 80 ? 11.762 10.737 7.633 1.00 8.21 80 LEU A C 1
ATOM 637 O O . LEU A 1 80 ? 11.836 10.630 6.380 1.00 9.25 80 LEU A O 1
ATOM 642 N N . ASP A 1 81 ? 11.265 9.785 8.405 1.00 10.36 81 ASP A N 1
ATOM 643 C CA . ASP A 1 81 ? 10.698 8.511 7.960 1.00 9.23 81 ASP A CA 1
ATOM 644 C C . ASP A 1 81 ? 9.179 8.618 7.962 1.00 8.01 81 ASP A C 1
ATOM 645 O O . ASP A 1 81 ? 8.625 9.001 9.003 1.00 9.07 81 ASP A O 1
ATOM 650 N N . PRO A 1 82 ? 8.510 8.276 6.870 1.00 8.02 82 PRO A N 1
ATOM 651 C CA . PRO A 1 82 ? 7.048 8.376 6.877 1.00 8.36 82 PRO A CA 1
ATOM 652 C C . PRO A 1 82 ? 6.354 7.697 8.057 1.00 9.02 82 PRO A C 1
ATOM 653 O O . PRO A 1 82 ? 5.377 8.211 8.575 1.00 11.95 82 PRO A O 1
ATOM 657 N N . GLU A 1 83 ? 6.912 6.549 8.462 1.00 10.48 83 GLU A N 1
ATOM 658 C CA . GLU A 1 83 ? 6.257 5.833 9.589 1.00 12.99 83 GLU A CA 1
ATOM 659 C C . GLU A 1 83 ? 6.301 6.614 10.882 1.00 13.31 83 GLU A C 1
ATOM 660 O O . GLU A 1 83 ? 5.356 6.542 11.718 1.00 16.78 83 GLU A O 1
ATOM 666 N N . ASP A 1 84 ? 7.313 7.407 11.130 1.00 11.65 84 ASP A N 1
ATOM 667 C CA . ASP A 1 84 ? 7.378 8.264 12.300 1.00 12.17 84 ASP A CA 1
ATOM 668 C C . ASP A 1 84 ? 6.486 9.486 12.239 1.00 10.52 84 ASP A C 1
ATOM 669 O O . ASP A 1 84 ? 6.092 10.024 13.286 1.00 14.95 84 ASP A O 1
ATOM 674 N N . ILE A 1 85 ? 6.202 9.946 11.045 1.00 8.39 85 ILE A N 1
ATOM 675 C CA . ILE A 1 85 ? 5.467 11.203 10.870 1.00 9.11 85 ILE A CA 1
ATOM 67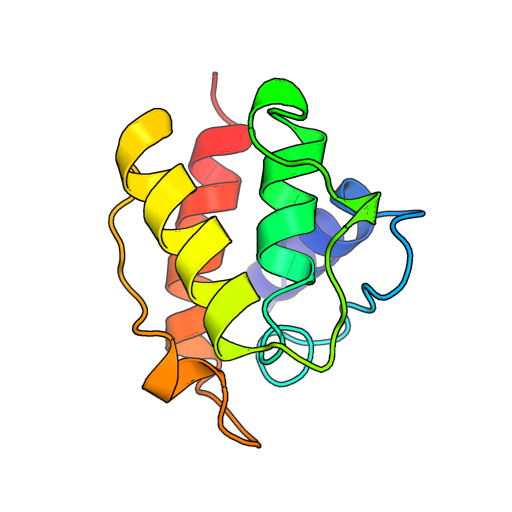6 C C . ILE A 1 85 ? 3.972 10.972 10.783 1.00 8.77 85 ILE A C 1
ATOM 677 O O . ILE A 1 85 ? 3.185 11.858 11.134 1.00 9.96 85 ILE A O 1
ATOM 682 N N . SER A 1 86 ? 3.528 9.785 10.339 1.00 9.11 86 SER A N 1
ATOM 683 C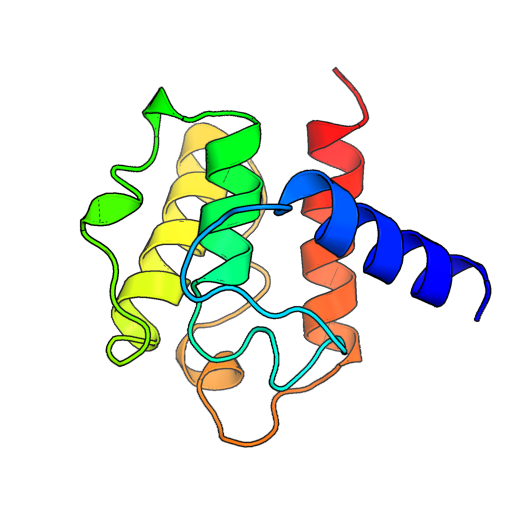 CA . SER A 1 86 ? 2.123 9.503 10.140 1.00 9.11 86 SER A CA 1
ATOM 684 C C . SER A 1 86 ? 1.429 9.078 11.413 1.00 10.02 86 SER A C 1
ATOM 685 O O . SER A 1 86 ? 0.209 8.808 11.381 1.00 12.59 86 SER A O 1
ATOM 688 N N . VAL A 1 87 ? 2.129 9.046 12.553 1.00 10.42 87 VAL A N 1
ATOM 689 C CA . VAL A 1 87 ? 1.461 8.816 13.851 1.00 10.68 87 VAL A CA 1
ATOM 690 C C . VAL A 1 87 ? 0.495 9.973 14.182 1.00 11.41 87 VAL A C 1
ATOM 691 O O . VAL A 1 87 ? 0.529 11.022 13.534 1.00 12.21 87 VAL A O 1
ATOM 695 N N . ASP A 1 88 ? -0.356 9.724 15.193 1.00 12.39 88 ASP A N 1
ATOM 696 C CA . ASP A 1 88 ? -1.305 10.736 15.611 1.00 13.24 88 ASP A CA 1
ATOM 697 C C . ASP A 1 88 ? -0.592 12.023 16.077 1.00 13.66 88 ASP A C 1
ATOM 698 O O . ASP A 1 88 ? -1.109 13.092 15.729 1.00 14.73 88 ASP A O 1
ATOM 703 N N . HIS A 1 89 ? 0.522 11.933 16.804 1.00 12.69 89 HIS A N 1
ATOM 704 C CA . HIS A 1 89 ? 1.195 13.121 17.347 1.00 12.65 89 HIS A CA 1
ATOM 705 C C . HIS A 1 89 ? 2.672 13.067 17.089 1.00 11.53 89 HIS A C 1
ATOM 706 O O . HIS A 1 89 ? 3.489 12.646 17.944 1.00 13.50 89 HIS A O 1
ATOM 713 N N . PRO A 1 90 ? 3.077 13.432 15.907 1.00 10.66 90 PRO A N 1
ATOM 714 C CA . PRO A 1 90 ? 4.512 13.360 15.560 1.00 12.37 90 PRO A CA 1
ATOM 715 C C . PRO A 1 90 ? 5.305 14.434 16.307 1.00 13.08 90 PRO A C 1
ATOM 716 O O . PRO A 1 90 ? 4.768 15.381 16.923 1.00 15.52 90 PRO A O 1
ATOM 720 N N . ASP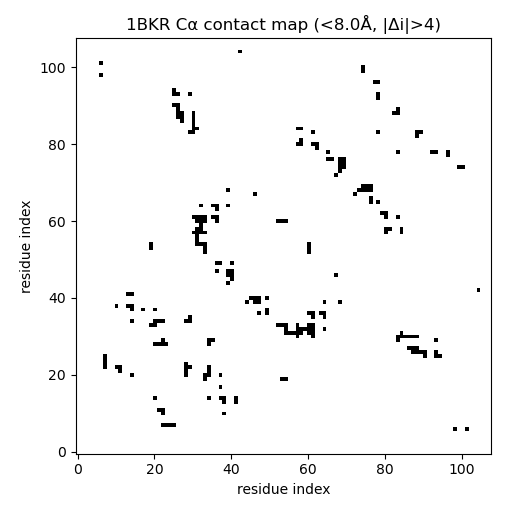 A 1 91 ? 6.621 14.328 16.192 1.00 12.69 91 ASP A N 1
ATOM 721 C CA . ASP A 1 91 ? 7.481 15.229 17.002 1.00 14.64 91 ASP A CA 1
ATOM 722 C C . ASP A 1 91 ? 7.738 16.569 16.357 1.00 11.89 91 ASP A C 1
ATOM 723 O O . ASP A 1 91 ? 8.264 16.658 15.219 1.00 12.00 91 ASP A O 1
ATOM 728 N N . GLU A 1 92 ? 7.405 17.683 17.021 1.00 11.56 92 GLU A N 1
ATOM 729 C CA . GLU A 1 92 ? 7.563 19.006 16.486 1.00 10.19 92 GLU A CA 1
ATOM 730 C C . GLU A 1 92 ? 8.978 19.313 16.074 1.00 8.63 92 GLU A C 1
ATOM 731 O O . GLU A 1 92 ? 9.205 19.839 14.981 1.00 9.19 92 GLU A O 1
ATOM 737 N N . LYS A 1 93 ? 9.974 19.051 16.940 1.00 11.41 93 LYS A N 1
ATOM 738 C CA . LYS A 1 93 ? 11.352 19.489 16.612 1.00 11.25 93 LYS A CA 1
ATOM 739 C C . LYS A 1 93 ? 11.836 18.838 15.316 1.00 9.39 93 LYS A C 1
ATOM 740 O O . LYS A 1 93 ? 12.491 19.480 14.480 1.00 9.84 93 LYS A O 1
ATOM 746 N N . SER A 1 94 ? 11.578 17.515 15.160 1.00 10.22 94 SER A N 1
ATOM 747 C CA . SER A 1 94 ? 12.022 16.823 13.941 1.00 11.40 94 SER A CA 1
ATOM 748 C C . SER A 1 94 ? 11.402 17.426 12.700 1.00 7.77 94 SER A C 1
ATOM 749 O O . SER A 1 94 ? 12.050 17.630 11.657 1.00 8.73 94 SER A O 1
ATOM 752 N N . ILE A 1 95 ? 10.096 17.709 12.770 1.00 8.03 95 ILE A N 1
ATOM 753 C CA . ILE A 1 95 ? 9.394 18.312 11.598 1.00 6.99 95 ILE A CA 1
ATOM 754 C C . ILE A 1 95 ? 9.937 19.701 11.319 1.00 6.58 95 ILE A C 1
ATOM 755 O O . ILE A 1 95 ? 10.241 20.029 10.153 1.00 6.76 95 ILE A O 1
ATOM 760 N N . ILE A 1 96 ? 10.140 20.524 12.357 1.00 7.35 96 ILE A N 1
ATOM 761 C CA . ILE A 1 96 ? 10.699 21.890 12.103 1.00 7.69 96 ILE A CA 1
ATOM 762 C C . ILE A 1 96 ? 12.075 21.782 11.465 1.00 7.21 96 ILE A C 1
ATOM 763 O O . ILE A 1 96 ? 12.359 22.522 10.514 1.00 8.16 96 ILE A O 1
ATOM 768 N N . THR A 1 97 ? 12.937 20.872 11.962 1.00 8.22 97 THR A N 1
ATOM 769 C CA . THR A 1 97 ? 14.281 20.811 11.368 1.00 7.79 97 THR A CA 1
ATOM 770 C C . THR A 1 97 ? 14.187 20.539 9.870 1.00 6.94 97 THR A C 1
ATOM 771 O O . THR A 1 97 ? 14.901 21.094 9.043 1.00 9.31 97 THR A O 1
ATOM 775 N N . TYR A 1 98 ? 13.277 19.630 9.492 1.00 6.55 98 TYR A N 1
ATOM 776 C CA . TYR A 1 98 ? 13.147 19.305 8.059 1.00 6.35 98 TYR A CA 1
ATOM 777 C C . TYR A 1 98 ? 12.504 20.456 7.303 1.00 6.14 98 TYR A C 1
ATOM 778 O O . TYR A 1 98 ? 12.947 20.780 6.190 1.00 6.83 98 TYR A O 1
ATOM 787 N N . VAL A 1 99 ? 11.436 21.057 7.821 1.00 6.54 99 VAL A N 1
ATOM 788 C CA . VAL A 1 99 ? 10.818 22.191 7.117 1.00 6.23 99 VAL A CA 1
ATOM 789 C C . VAL A 1 99 ? 11.820 23.339 6.953 1.00 7.07 99 VAL A C 1
ATOM 790 O O . VAL A 1 99 ? 11.812 24.014 5.907 1.00 7.58 99 VAL A O 1
ATOM 794 N N . VAL A 1 100 ? 12.714 23.590 7.922 1.00 7.10 100 VAL A N 1
ATOM 795 C CA . VAL A 1 100 ? 13.708 24.639 7.756 1.00 7.78 100 VAL A CA 1
ATOM 796 C C . VAL A 1 100 ? 14.584 24.372 6.537 1.00 7.91 100 VAL A C 1
ATOM 797 O O . VAL A 1 100 ? 14.960 25.312 5.837 1.00 8.77 100 VAL A O 1
ATOM 801 N N . THR A 1 101 ? 14.847 23.096 6.243 1.00 8.02 101 THR A N 1
ATOM 802 C CA . THR A 1 101 ? 15.672 22.771 5.034 1.00 8.77 101 THR A CA 1
ATOM 803 C C . THR A 1 101 ? 14.914 23.172 3.789 1.00 8.09 101 THR A C 1
ATOM 804 O O . THR A 1 101 ? 15.514 23.671 2.824 1.00 9.35 101 THR A O 1
ATOM 808 N N . TYR A 1 102 ? 13.578 23.047 3.755 1.00 7.82 102 TYR A N 1
ATOM 809 C CA . TYR A 1 102 ? 12.763 23.489 2.609 1.00 7.93 102 TYR A CA 1
ATOM 810 C C . TYR A 1 102 ? 12.813 25.019 2.508 1.00 8.41 102 TYR A C 1
ATOM 811 O O . TYR A 1 102 ? 13.008 25.559 1.429 1.00 9.16 102 TYR A O 1
ATOM 820 N N . TYR A 1 103 ? 12.606 25.681 3.660 1.00 8.33 103 TYR A N 1
ATOM 821 C CA . TYR A 1 103 ? 12.617 27.130 3.677 1.00 8.46 103 TYR A CA 1
ATOM 822 C C . TYR A 1 103 ? 13.952 27.676 3.157 1.00 8.84 103 TYR A C 1
ATOM 823 O O . TYR A 1 103 ? 14.014 28.578 2.296 1.00 10.77 103 TYR A O 1
ATOM 832 N N . HIS A 1 104 ? 15.101 27.156 3.616 1.00 8.76 104 HIS A N 1
ATOM 833 C CA . HIS A 1 104 ? 16.382 27.657 3.137 1.00 9.70 104 HIS A CA 1
ATOM 834 C C . HIS A 1 104 ? 16.574 27.383 1.634 1.00 10.93 104 HIS A C 1
ATOM 835 O O . HIS A 1 104 ? 17.084 28.248 0.911 1.00 11.99 104 HIS A O 1
ATOM 842 N N . TYR A 1 105 ? 16.167 26.170 1.199 1.00 9.97 105 TYR A N 1
ATOM 843 C CA . TYR A 1 105 ? 16.338 25.844 -0.214 1.00 10.58 105 TYR A CA 1
ATOM 844 C C . TYR A 1 105 ? 15.478 26.721 -1.086 1.00 11.67 105 TYR A C 1
ATOM 845 O O . TYR A 1 105 ? 15.977 27.310 -2.069 1.00 14.08 105 TYR A O 1
ATOM 854 N N . PHE A 1 106 ? 14.170 26.840 -0.830 1.00 11.18 106 PHE A N 1
ATOM 855 C CA . PHE A 1 106 ? 13.270 27.584 -1.724 1.00 12.08 106 PHE A CA 1
ATOM 856 C C . PHE A 1 106 ? 13.435 29.101 -1.628 1.00 14.54 106 PHE A C 1
ATOM 857 O O . PHE A 1 106 ? 13.175 29.798 -2.621 1.00 17.07 106 PHE A O 1
ATOM 865 N N . SER A 1 107 ? 13.893 29.608 -0.470 1.00 15.02 107 SER A N 1
ATOM 866 C CA . SER A 1 107 ? 14.227 30.990 -0.263 1.00 17.81 107 SER A CA 1
ATOM 867 C C . SER A 1 107 ? 15.605 31.371 -0.683 1.00 18.03 107 SER A C 1
ATOM 868 O O . SER A 1 107 ? 15.972 32.552 -0.635 1.00 20.64 107 SER A O 1
ATOM 871 N N . LYS A 1 108 ? 16.444 30.493 -1.184 1.00 22.21 108 LYS A N 1
ATOM 872 C CA . LYS A 1 108 ? 17.761 30.957 -1.637 1.00 34.79 108 LYS A CA 1
ATOM 873 C C . LYS A 1 108 ? 17.872 30.305 -3.004 1.00 39.89 108 LYS A C 1
ATOM 874 O O . LYS A 1 108 ? 17.334 29.193 -3.145 1.00 55.31 108 LYS A O 1
ATOM 880 N N . MET A 1 109 ? 18.452 30.905 -4.028 1.00 49.72 109 MET A N 1
ATOM 881 C CA . MET A 1 109 ? 18.241 30.468 -5.394 1.00 54.18 109 MET A CA 1
ATOM 882 C C . MET A 1 109 ? 16.780 30.831 -5.755 1.00 62.35 109 MET A C 1
ATOM 883 O O . MET A 1 109 ? 16.109 31.398 -4.876 1.00 60.54 109 MET A O 1
#

Solvent-accessible surface area: 6094 Å² total; per-residue (Å²): 186,85,83,85,72,59,14,36,91,26,0,61,116,69,8,73,80,34,87,87,18,108,9,120,52,5,31,60,19,0,71,21,0,4,2,0,0,0,0,0,41,104,58,78,79,105,28,12,76,14,122,146,19,128,102,100,72,11,91,135,0,0,82,35,0,2,47,34,0,62,143,100,12,60,22,85,94,94,14,68,20,121,90,4,36,71,110,148,8,83,68,159,46,0,27,67,0,0,47,36,0,80,82,55,27,57,131,180

Nearest PDB structures (foldseek):
  1bkr-assembly1_A  TM=1.009E+00  e=9.918E-17  Homo sapiens
  7aw8-assembly1_A  TM=9.898E-01  e=4.606E-10  Rhodamnia argentea
  2eyn-assembly1_A  TM=9.834E-01  e=5.954E-10  Homo sapiens
  3f7p-assembly2_B  TM=9.746E-01  e=1.500E-09  Homo sapiens
  1qag-assembly1_A  TM=9.582E-01  e=6.702E-08  Homo sapiens

Organism: Homo sapiens (NCBI:txid9606)